Protein AF-A0A1E4S5B9-F1 (afdb_monomer)

Mean predicted aligned error: 12.05 Å

Secondary structure (DSSP, 8-state):
--------------------TTSPPHHHHHHHTTT-HHHHHHHHHHHHHHS-GGGGHHHHHHHHHHHHHTTGGGGGPPPP-----

pLDDT: mean 83.22, std 19.22, range [41.34, 98.75]

InterPro domains:
  IPR010625 CHCH [PF06747] (36-68)
  IPR039870 Cytochrome oxidase assembly factor 4-like [PTHR13639] (13-83)

Radius of gyration: 20.81 Å; Cα contacts (8 Å, |Δi|>4): 39; chains: 1; bounding box: 63×43×39 Å

Organism: Cyberlindnera jadinii (strain ATCC 18201 / CBS 1600 / BCRC 20928 / JCM 3617 / NBRC 0987 / NRRL Y-1542) (NCBI:txid983966)

Foldseek 3Di:
DDDDPDDDDDPPPPPPPPPPPPDDDPVRVVCVVQVQVVLVVLQVVVCVVPVDSVVSVVSVVVSVVSNVVSVVVVVPDDDDPPDPD

Sequence (85 aa):
MVNESTREQTPDTVEEEEVDDDEPDEWDKRINNTGCAAENLKLTLCHADTGDWRKCTKEMEEFKKCWELNKNNVRTSTVDSDEKF

Structure (mmCIF, N/CA/C/O backbone):
data_AF-A0A1E4S5B9-F1
#
_entry.id   AF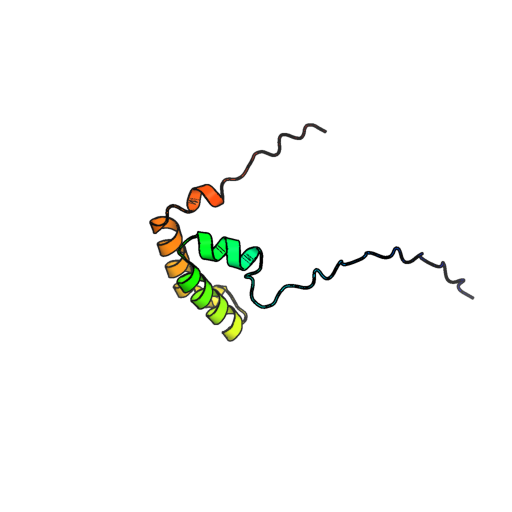-A0A1E4S5B9-F1
#
loop_
_atom_site.group_PDB
_atom_site.id
_atom_site.type_symbol
_atom_site.label_atom_id
_atom_site.label_alt_id
_atom_site.label_comp_id
_atom_site.label_asym_id
_atom_site.label_entity_id
_atom_site.label_seq_id
_atom_site.pdbx_PDB_ins_code
_atom_site.Cartn_x
_atom_site.Cartn_y
_atom_site.Cartn_z
_atom_site.occupancy
_atom_site.B_iso_or_equiv
_atom_site.auth_seq_id
_atom_site.auth_comp_id
_atom_site.auth_asym_id
_atom_site.auth_atom_id
_atom_site.pdbx_PDB_model_num
ATOM 1 N N . MET A 1 1 ? -54.513 5.689 -23.388 1.00 41.34 1 MET A N 1
ATOM 2 C CA . MET A 1 1 ? -53.600 4.870 -24.208 1.00 41.34 1 MET A CA 1
ATOM 3 C C . MET A 1 1 ? -52.316 5.669 -24.296 1.00 41.34 1 MET A C 1
ATOM 5 O O . MET A 1 1 ? -52.329 6.730 -24.904 1.00 41.34 1 MET A O 1
ATOM 9 N N . VAL A 1 2 ? -51.305 5.292 -23.514 1.00 46.78 2 VAL A N 1
ATOM 10 C CA . VAL A 1 2 ? -50.009 5.982 -23.505 1.00 46.78 2 VAL A CA 1
ATOM 11 C C . VAL A 1 2 ? -49.226 5.482 -24.713 1.00 46.78 2 VAL A C 1
ATOM 13 O O . VAL A 1 2 ? -49.048 4.280 -24.863 1.00 46.78 2 VAL A O 1
ATOM 16 N N . ASN A 1 3 ? -48.860 6.393 -25.610 1.00 47.47 3 ASN A N 1
ATOM 17 C CA . ASN A 1 3 ? -48.068 6.066 -26.787 1.00 47.47 3 ASN A CA 1
ATOM 18 C C . ASN A 1 3 ? -46.599 6.002 -26.363 1.00 47.47 3 ASN A C 1
ATOM 20 O O . ASN A 1 3 ? -46.051 6.995 -25.882 1.00 47.47 3 ASN A O 1
ATOM 24 N N . GLU A 1 4 ? -46.003 4.818 -26.499 1.00 50.00 4 GLU A N 1
ATOM 25 C CA . GLU A 1 4 ? -44.584 4.552 -26.271 1.00 50.00 4 GLU A CA 1
ATOM 26 C C . GLU A 1 4 ? -43.729 5.464 -27.155 1.00 50.00 4 GLU A C 1
ATOM 28 O O . GLU A 1 4 ? -43.686 5.338 -28.376 1.00 50.00 4 GLU A O 1
ATOM 33 N N . SER A 1 5 ? -43.060 6.414 -26.504 1.00 59.16 5 SER A N 1
ATOM 34 C CA . SER A 1 5 ? -41.972 7.188 -27.081 1.00 59.16 5 SER A CA 1
ATOM 35 C C . SER A 1 5 ? -40.746 6.285 -27.122 1.00 59.16 5 SER A C 1
ATOM 37 O O . SER A 1 5 ? -40.064 6.105 -26.114 1.00 59.16 5 SER A O 1
ATOM 39 N N . THR A 1 6 ? -40.492 5.699 -28.286 1.00 50.66 6 THR A N 1
ATOM 40 C CA . THR A 1 6 ? -39.299 4.920 -28.607 1.00 50.66 6 THR A CA 1
ATOM 41 C C . THR A 1 6 ? -38.055 5.765 -28.323 1.00 50.66 6 THR A C 1
ATOM 43 O O . THR A 1 6 ? -37.744 6.700 -29.056 1.00 50.66 6 THR A O 1
ATOM 46 N N . ARG A 1 7 ? -37.360 5.475 -27.218 1.00 55.66 7 ARG A N 1
ATOM 47 C CA . ARG A 1 7 ? -36.012 5.988 -26.965 1.00 55.66 7 ARG A CA 1
ATOM 48 C C . ARG A 1 7 ? -35.062 5.089 -27.741 1.00 55.66 7 ARG A C 1
ATOM 50 O O . ARG A 1 7 ? -34.913 3.915 -27.408 1.00 55.66 7 ARG A O 1
ATOM 57 N N . GLU A 1 8 ? -34.505 5.635 -28.811 1.00 42.97 8 GLU A N 1
ATOM 58 C CA . GLU A 1 8 ? -33.490 4.995 -29.638 1.00 42.97 8 GLU A CA 1
ATOM 59 C C . GLU A 1 8 ? -32.344 4.503 -28.743 1.00 42.97 8 GLU A C 1
ATOM 61 O O . GLU A 1 8 ? -31.750 5.270 -27.982 1.00 42.97 8 GLU A O 1
ATOM 66 N N . GLN A 1 9 ? -32.098 3.195 -28.781 1.00 54.06 9 GLN A N 1
ATOM 67 C CA . GLN A 1 9 ? -30.928 2.571 -28.180 1.00 54.06 9 GLN A CA 1
ATOM 68 C C . GLN A 1 9 ? -29.752 2.868 -29.104 1.00 54.06 9 GLN A C 1
ATOM 70 O O . GLN A 1 9 ? -29.656 2.313 -30.197 1.00 54.06 9 GLN A O 1
ATOM 75 N N . THR A 1 10 ? -28.883 3.779 -28.682 1.00 51.97 10 THR A N 1
ATOM 76 C CA . THR A 1 10 ? -27.548 3.903 -29.261 1.00 51.97 10 THR A CA 1
ATOM 77 C C . THR A 1 10 ? -26.738 2.676 -28.836 1.00 51.97 10 THR A C 1
ATOM 79 O O . THR A 1 10 ? -26.764 2.334 -27.650 1.00 51.97 10 THR A O 1
ATOM 82 N N . PRO A 1 11 ? -26.048 1.987 -29.759 1.00 51.69 11 PRO A N 1
ATOM 83 C CA . PRO A 1 11 ? -25.172 0.890 -29.398 1.00 51.69 11 PRO A CA 1
ATOM 84 C C . PRO A 1 11 ? -23.911 1.498 -28.780 1.00 51.69 11 PRO A C 1
ATOM 86 O O . PRO A 1 11 ? -23.009 1.922 -29.496 1.00 51.69 11 PRO A O 1
ATOM 89 N N . ASP A 1 12 ? -23.871 1.590 -27.451 1.00 49.12 12 ASP A N 1
ATOM 90 C CA . ASP A 1 12 ? -22.605 1.683 -26.727 1.00 49.12 12 ASP A CA 1
ATOM 91 C C . ASP A 1 12 ? -21.919 0.330 -26.916 1.00 49.12 12 ASP A C 1
ATOM 93 O O . ASP A 1 12 ? -22.210 -0.655 -26.236 1.00 49.12 12 ASP A O 1
ATOM 97 N N . THR A 1 13 ? -21.092 0.257 -27.952 1.00 46.38 13 THR A N 1
ATOM 98 C CA . THR A 1 13 ? -20.148 -0.829 -28.160 1.00 46.38 13 THR A CA 1
ATOM 99 C C . THR A 1 13 ? -19.166 -0.792 -26.999 1.00 46.38 13 THR A C 1
ATOM 101 O O . THR A 1 13 ? -18.166 -0.079 -27.043 1.00 46.38 13 THR A O 1
ATOM 104 N N . VAL A 1 14 ? -19.469 -1.542 -25.941 1.00 56.53 14 VAL A N 1
ATOM 105 C CA . VAL A 1 14 ? -18.433 -2.054 -25.051 1.00 56.53 14 VAL A CA 1
ATOM 106 C C . VAL A 1 14 ? -17.644 -3.022 -25.923 1.00 56.53 14 VAL A C 1
ATOM 108 O O . VAL A 1 14 ? -18.085 -4.142 -26.171 1.00 56.53 14 VAL A O 1
ATOM 111 N N . GLU A 1 15 ? -16.550 -2.538 -26.509 1.00 52.53 15 GLU A N 1
ATOM 112 C CA . GLU A 1 15 ? -15.505 -3.416 -27.016 1.00 52.53 15 GLU A CA 1
ATOM 113 C C . GLU A 1 15 ? -15.005 -4.202 -25.800 1.00 52.53 15 GLU A C 1
ATOM 115 O O . GLU A 1 15 ? -14.242 -3.697 -24.980 1.00 52.53 15 GLU A O 1
ATOM 120 N N . GLU A 1 16 ? -15.527 -5.416 -25.620 1.00 56.88 16 GLU A N 1
ATOM 121 C CA . GLU A 1 16 ? -14.842 -6.448 -24.853 1.00 56.88 16 GLU A CA 1
ATOM 122 C C . GLU A 1 16 ? -13.550 -6.727 -25.626 1.00 56.88 16 GLU A C 1
ATOM 124 O O . GLU A 1 16 ? -13.526 -7.538 -26.552 1.00 56.88 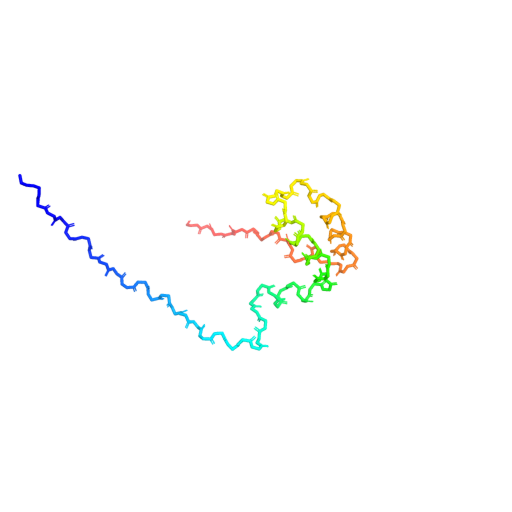16 GLU A O 1
ATOM 129 N N . GLU A 1 17 ? -12.492 -5.968 -25.324 1.00 60.22 17 GLU A N 1
ATOM 130 C CA . GLU A 1 17 ? -11.138 -6.373 -25.680 1.00 60.22 17 GLU A CA 1
ATOM 131 C C . GLU A 1 17 ? -10.968 -7.792 -25.136 1.00 60.22 17 GLU A C 1
ATOM 133 O O . GLU A 1 17 ? -11.124 -8.023 -23.935 1.00 60.22 17 GLU A O 1
ATOM 138 N N . GLU A 1 18 ? -10.729 -8.755 -26.028 1.00 57.47 18 GLU A N 1
ATOM 139 C CA . GLU A 1 18 ? -10.382 -10.113 -25.633 1.00 57.47 18 GLU A CA 1
ATOM 140 C C . GLU A 1 18 ? -9.071 -10.025 -24.851 1.00 57.47 18 GLU A C 1
ATOM 142 O O . GLU A 1 18 ? -7.987 -9.912 -25.424 1.00 57.47 18 GLU A O 1
ATOM 147 N N . VAL A 1 19 ? -9.194 -9.967 -23.524 1.00 58.38 19 VAL A N 1
ATOM 148 C CA . VAL A 1 19 ? -8.068 -9.992 -22.601 1.00 58.38 19 VAL A CA 1
ATOM 149 C C . VAL A 1 19 ? -7.404 -11.343 -22.813 1.00 58.38 19 VAL A C 1
ATOM 151 O O . VAL A 1 19 ? -7.986 -12.381 -22.496 1.00 58.38 19 VAL A O 1
ATOM 154 N N . ASP A 1 20 ? -6.212 -11.336 -23.402 1.00 59.59 20 ASP A N 1
ATOM 155 C CA . ASP A 1 20 ? -5.306 -12.472 -23.317 1.00 59.59 20 ASP A CA 1
ATOM 156 C C . ASP A 1 20 ? -5.121 -12.760 -21.819 1.00 59.59 20 ASP A C 1
ATOM 158 O O . ASP A 1 20 ? -4.527 -11.949 -21.113 1.00 59.59 20 ASP A O 1
ATOM 162 N N . ASP A 1 21 ? -5.716 -13.852 -21.318 1.00 64.31 21 ASP A N 1
ATOM 163 C CA . ASP A 1 21 ? -5.804 -14.213 -19.882 1.00 64.31 21 ASP A CA 1
ATOM 164 C C . ASP A 1 21 ? -4.416 -14.322 -19.213 1.00 64.31 21 ASP A C 1
ATOM 166 O O . ASP A 1 21 ? -4.279 -14.336 -17.991 1.00 64.31 21 ASP A O 1
ATOM 170 N N . ASP A 1 22 ? -3.361 -14.354 -20.027 1.00 78.19 22 ASP A N 1
ATOM 171 C CA . ASP A 1 22 ? -1.970 -14.388 -19.603 1.00 78.19 22 ASP A CA 1
ATOM 172 C C . ASP A 1 22 ? -1.362 -12.987 -19.324 1.00 78.19 22 ASP A C 1
ATOM 174 O O . ASP A 1 22 ? -0.288 -12.903 -18.713 1.00 78.19 22 ASP A O 1
ATOM 178 N N . GLU A 1 23 ? -2.012 -11.875 -19.707 1.00 86.19 23 GLU A N 1
ATOM 179 C CA . GLU A 1 23 ? -1.534 -10.513 -19.429 1.00 86.19 23 GLU A CA 1
ATOM 180 C C . GLU A 1 23 ? -2.219 -9.850 -18.216 1.00 86.19 23 GLU A C 1
ATOM 182 O O . GLU A 1 23 ? -3.445 -9.807 -18.132 1.00 86.19 23 GLU A O 1
ATOM 187 N N . PRO A 1 24 ? -1.456 -9.205 -17.305 1.00 89.00 24 PRO A N 1
ATOM 188 C CA . PRO A 1 24 ? -2.057 -8.411 -16.240 1.00 89.00 24 PRO A CA 1
ATOM 189 C C . PRO A 1 24 ? -2.830 -7.221 -16.823 1.00 89.00 24 PRO A C 1
ATOM 191 O O . PRO A 1 24 ? -2.335 -6.530 -17.727 1.00 89.00 24 PRO A O 1
ATOM 194 N N . ASP A 1 25 ? -4.010 -6.943 -16.264 1.00 91.12 25 ASP A N 1
ATOM 195 C CA . ASP A 1 25 ? -4.818 -5.790 -16.655 1.00 91.12 25 ASP A CA 1
ATOM 196 C C . ASP A 1 25 ? -4.094 -4.461 -16.344 1.00 91.12 25 ASP A C 1
ATOM 198 O O . ASP A 1 25 ? -3.020 -4.415 -15.728 1.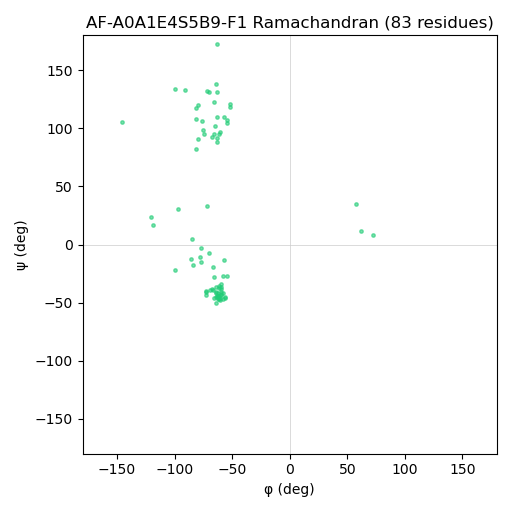00 91.12 25 ASP A O 1
ATOM 202 N N . GLU A 1 26 ? -4.646 -3.330 -16.786 1.00 93.44 26 GLU A N 1
ATOM 203 C CA . GLU A 1 26 ? -4.004 -2.040 -16.528 1.00 93.44 26 GLU A CA 1
ATOM 204 C C . GLU A 1 26 ? -3.824 -1.726 -15.033 1.00 93.44 26 GLU A C 1
ATOM 206 O O . GLU A 1 26 ? -2.869 -1.046 -14.641 1.00 93.44 26 GLU A O 1
ATOM 211 N N . TRP A 1 27 ? -4.756 -2.156 -14.185 1.00 92.25 27 TRP A N 1
ATOM 212 C CA . TRP A 1 27 ? -4.700 -1.933 -12.748 1.00 92.25 27 TRP A CA 1
ATOM 213 C C . TRP A 1 27 ? -3.628 -2.807 -12.093 1.00 92.25 27 TRP A C 1
ATOM 215 O O . TRP A 1 27 ? -2.807 -2.282 -11.332 1.00 92.25 27 TRP A O 1
ATOM 225 N N . ASP A 1 28 ? -3.544 -4.073 -12.480 1.00 93.44 28 ASP A N 1
ATOM 226 C CA . ASP A 1 28 ? -2.510 -5.010 -12.060 1.00 93.44 28 ASP A CA 1
ATOM 227 C C . ASP A 1 28 ? -1.123 -4.546 -12.515 1.00 93.44 28 ASP A C 1
ATOM 229 O O . ASP A 1 28 ? -0.173 -4.495 -11.728 1.00 93.44 28 ASP A O 1
ATOM 233 N N . LYS A 1 29 ? -0.991 -4.083 -13.763 1.00 95.75 29 LYS A N 1
ATOM 234 C CA . LYS A 1 29 ? 0.237 -3.439 -14.260 1.00 95.75 29 LYS A CA 1
ATOM 235 C C . LYS A 1 29 ? 0.615 -2.244 -13.378 1.00 95.75 29 LYS A C 1
ATOM 237 O O . LYS A 1 29 ? 1.772 -2.106 -12.969 1.00 95.75 29 LYS A O 1
ATOM 242 N N . ARG A 1 30 ? -0.345 -1.376 -13.033 1.00 94.75 30 ARG A N 1
ATOM 243 C CA . ARG A 1 30 ? -0.096 -0.206 -12.173 1.00 94.75 30 ARG A CA 1
ATOM 244 C C . ARG A 1 30 ? 0.359 -0.598 -10.774 1.00 94.75 30 ARG A C 1
ATOM 246 O O . ARG A 1 30 ? 1.296 0.042 -10.296 1.00 94.75 30 ARG A O 1
ATOM 253 N N . ILE A 1 31 ? -0.259 -1.592 -10.131 1.00 97.06 31 ILE A N 1
ATOM 254 C CA . ILE A 1 31 ? 0.119 -1.998 -8.771 1.00 97.06 31 ILE A CA 1
ATOM 255 C C . ILE A 1 31 ? 1.448 -2.751 -8.750 1.00 97.06 31 ILE A C 1
ATOM 257 O O . ILE A 1 31 ? 2.286 -2.462 -7.895 1.00 97.06 31 ILE A O 1
ATOM 261 N N . ASN A 1 32 ? 1.708 -3.624 -9.725 1.00 96.44 32 ASN A N 1
ATOM 262 C CA . ASN A 1 32 ? 2.977 -4.346 -9.835 1.00 96.44 32 ASN A CA 1
ATOM 263 C C . ASN A 1 32 ? 4.161 -3.379 -9.969 1.00 96.44 32 ASN A C 1
ATOM 265 O O . ASN A 1 32 ? 5.184 -3.542 -9.304 1.00 96.44 32 ASN A O 1
ATOM 269 N N . ASN A 1 33 ? 3.973 -2.286 -10.711 1.00 96.94 33 ASN A N 1
ATOM 270 C CA . ASN A 1 33 ? 4.975 -1.233 -10.876 1.00 96.94 33 ASN A CA 1
ATOM 271 C C . ASN A 1 33 ? 5.223 -0.375 -9.617 1.00 96.94 33 ASN A C 1
ATOM 273 O O . ASN A 1 33 ? 6.138 0.445 -9.621 1.00 96.94 33 ASN A O 1
ATOM 277 N N . THR A 1 34 ? 4.438 -0.528 -8.543 1.00 97.75 34 THR A N 1
ATOM 278 C CA . THR A 1 34 ? 4.667 0.195 -7.273 1.00 97.75 34 THR A CA 1
ATOM 279 C C . THR A 1 34 ? 5.690 -0.479 -6.361 1.00 97.75 34 THR A C 1
ATOM 281 O O . THR A 1 34 ? 6.147 0.149 -5.407 1.00 97.75 34 THR A O 1
ATOM 284 N N . GLY A 1 35 ? 5.999 -1.762 -6.592 1.00 98.06 35 GLY A N 1
ATOM 285 C CA . GLY A 1 35 ? 6.748 -2.588 -5.640 1.00 98.06 35 GLY A CA 1
ATOM 286 C C . GLY A 1 35 ? 5.957 -2.988 -4.384 1.00 98.06 35 GLY A C 1
ATOM 287 O O . GLY A 1 35 ? 6.543 -3.565 -3.475 1.00 98.06 35 GLY A O 1
ATOM 288 N N . CYS A 1 36 ? 4.647 -2.707 -4.331 1.00 98.44 36 CYS A N 1
ATOM 289 C CA . CYS A 1 36 ? 3.768 -2.941 -3.173 1.00 98.44 36 CYS A CA 1
ATOM 290 C C . CYS A 1 36 ? 2.594 -3.887 -3.464 1.00 98.44 36 CYS A C 1
ATOM 292 O O . CYS A 1 36 ? 1.555 -3.830 -2.801 1.00 98.44 36 CYS A O 1
ATOM 294 N N . ALA A 1 37 ? 2.731 -4.750 -4.476 1.00 98.12 37 ALA A N 1
ATOM 295 C CA . ALA A 1 37 ? 1.675 -5.680 -4.879 1.00 98.12 37 ALA A CA 1
ATOM 296 C C . ALA A 1 37 ? 1.275 -6.645 -3.748 1.00 98.12 37 ALA A C 1
ATOM 298 O O . ALA A 1 37 ? 0.093 -6.933 -3.572 1.00 98.12 37 ALA A O 1
ATOM 299 N N . ALA A 1 38 ? 2.234 -7.094 -2.930 1.00 98.44 38 ALA A N 1
ATOM 300 C CA . ALA A 1 38 ? 1.970 -8.012 -1.824 1.00 98.44 38 ALA A CA 1
ATOM 301 C C . ALA A 1 38 ? 1.104 -7.370 -0.726 1.00 98.44 38 ALA A C 1
ATOM 303 O O . ALA A 1 38 ? 0.136 -7.971 -0.259 1.00 98.44 38 ALA A O 1
ATOM 304 N N . GLU A 1 39 ? 1.422 -6.144 -0.314 1.00 98.69 39 GLU A N 1
ATOM 305 C CA . GLU A 1 39 ? 0.646 -5.396 0.674 1.00 98.69 39 GLU A CA 1
ATOM 306 C C . GLU A 1 39 ? -0.737 -5.017 0.132 1.00 98.69 39 GLU A C 1
ATOM 308 O O . GLU A 1 39 ? -1.724 -5.115 0.861 1.00 98.69 39 GLU A O 1
ATOM 313 N N . ASN A 1 40 ? -0.830 -4.659 -1.152 1.00 98.38 40 ASN A N 1
ATOM 314 C CA . ASN A 1 40 ? -2.110 -4.408 -1.814 1.00 98.38 40 ASN A CA 1
ATOM 315 C C . ASN A 1 40 ? -3.000 -5.656 -1.853 1.00 98.38 40 ASN A C 1
ATOM 317 O O . ASN A 1 40 ? -4.200 -5.566 -1.591 1.00 98.38 40 ASN A O 1
ATOM 321 N N . LEU A 1 41 ? -2.418 -6.826 -2.137 1.00 98.19 41 LEU A N 1
ATOM 322 C CA . LEU A 1 41 ? -3.144 -8.092 -2.137 1.00 98.19 41 LEU A CA 1
ATOM 323 C C . LEU A 1 41 ? -3.696 -8.406 -0.743 1.00 98.19 41 LEU A C 1
ATOM 325 O O . LEU A 1 41 ? -4.879 -8.704 -0.619 1.00 98.19 41 LEU A O 1
ATOM 329 N N . LYS A 1 42 ? -2.887 -8.275 0.318 1.00 98.62 42 LYS A N 1
ATOM 330 C CA . LYS A 1 42 ? -3.360 -8.464 1.705 1.00 98.62 42 LYS A CA 1
ATOM 331 C C . LYS A 1 42 ? -4.531 -7.544 2.042 1.00 98.62 42 LYS A C 1
ATOM 333 O O . LYS A 1 42 ? -5.519 -7.980 2.626 1.00 98.62 42 LYS A O 1
ATOM 338 N N . LEU A 1 43 ? -4.409 -6.274 1.669 1.00 98.50 43 LEU A N 1
ATOM 339 C CA . LEU A 1 43 ? -5.435 -5.267 1.887 1.00 98.50 43 LEU A CA 1
ATOM 340 C C . LEU A 1 43 ? -6.734 -5.631 1.148 1.00 98.50 43 LEU A C 1
ATOM 342 O O . LEU A 1 43 ? -7.804 -5.644 1.755 1.00 98.50 43 LEU A O 1
ATOM 346 N N . THR A 1 44 ? -6.630 -6.011 -0.124 1.00 98.12 44 THR A N 1
ATOM 347 C CA . THR A 1 44 ? -7.772 -6.423 -0.954 1.00 98.12 44 THR A CA 1
ATOM 348 C C . THR A 1 44 ? -8.437 -7.691 -0.426 1.00 98.12 44 THR A C 1
ATOM 350 O O . THR A 1 44 ? -9.662 -7.736 -0.342 1.00 98.12 44 THR A O 1
ATOM 353 N N . LEU A 1 45 ? -7.655 -8.684 0.007 1.00 98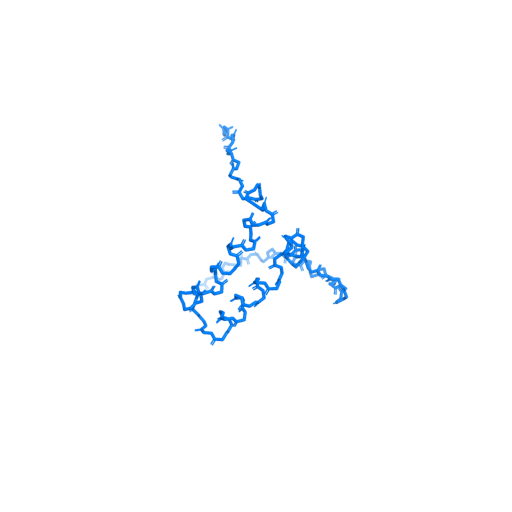.44 45 LEU A N 1
ATOM 354 C CA . LEU A 1 45 ? -8.172 -9.903 0.633 1.00 98.44 45 LEU A CA 1
ATOM 355 C C . LEU A 1 45 ? -8.926 -9.594 1.931 1.00 98.44 45 LEU A C 1
ATOM 357 O O . LEU A 1 45 ? -10.039 -10.075 2.109 1.00 98.44 45 LEU A O 1
ATOM 361 N N . CYS A 1 46 ? -8.396 -8.718 2.791 1.00 98.75 46 CYS A N 1
ATOM 362 C CA . CYS A 1 46 ? -9.123 -8.298 3.990 1.00 98.75 46 CYS A CA 1
ATOM 363 C C . CYS A 1 46 ? -10.480 -7.663 3.649 1.00 98.75 46 CYS A C 1
ATOM 365 O O . CYS A 1 46 ? -11.485 -7.934 4.312 1.00 98.75 46 CYS A O 1
ATOM 367 N N . HIS A 1 47 ? -10.546 -6.825 2.613 1.00 98.50 47 HIS A N 1
ATOM 368 C CA . HIS A 1 47 ? -11.817 -6.244 2.190 1.00 98.50 47 HIS A CA 1
ATOM 369 C C . HIS A 1 47 ? -12.758 -7.278 1.574 1.00 98.50 47 HIS A C 1
ATOM 371 O O . HIS A 1 47 ? -13.950 -7.235 1.862 1.00 98.50 47 HIS A O 1
ATOM 377 N N . ALA A 1 48 ? -12.244 -8.219 0.782 1.00 98.38 48 ALA A N 1
ATOM 378 C CA . ALA A 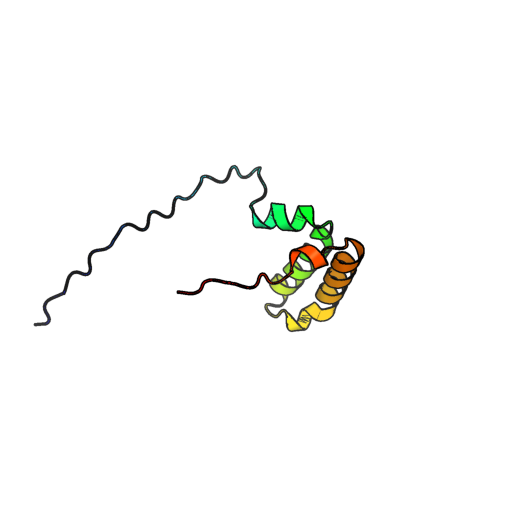1 48 ? -13.037 -9.315 0.236 1.00 98.38 48 ALA A CA 1
ATOM 379 C C . ALA A 1 48 ? -13.659 -10.174 1.353 1.00 98.38 48 ALA A C 1
ATOM 381 O O . ALA A 1 48 ? -14.837 -10.516 1.276 1.00 98.38 48 ALA A O 1
ATOM 382 N N . ASP A 1 49 ? -12.904 -10.440 2.422 1.00 98.31 49 ASP A N 1
ATOM 383 C CA . ASP A 1 49 ? -13.366 -11.223 3.572 1.00 98.31 49 ASP A CA 1
ATOM 384 C C . ASP A 1 49 ? -14.370 -10.456 4.447 1.00 98.31 49 ASP A C 1
ATOM 386 O O . ASP A 1 49 ? -15.336 -11.023 4.962 1.00 98.31 49 ASP A O 1
ATOM 390 N N . THR A 1 50 ? -14.135 -9.160 4.670 1.00 97.69 50 THR A N 1
ATOM 391 C CA . THR A 1 50 ? -14.885 -8.375 5.666 1.00 97.69 50 THR A CA 1
ATOM 392 C C . THR A 1 50 ? -16.002 -7.511 5.088 1.00 97.69 50 THR A C 1
ATOM 394 O O . THR A 1 50 ? -16.891 -7.098 5.841 1.00 97.69 50 THR A O 1
ATOM 397 N N . GLY A 1 51 ? -15.927 -7.181 3.797 1.00 98.12 51 GLY A N 1
ATOM 398 C CA . GLY A 1 51 ? -16.778 -6.206 3.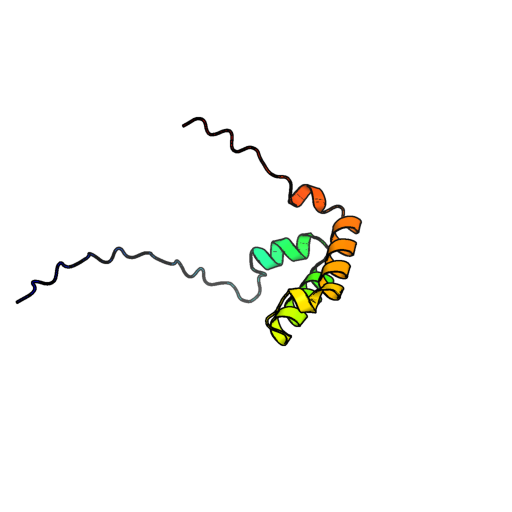115 1.00 98.12 51 GLY A CA 1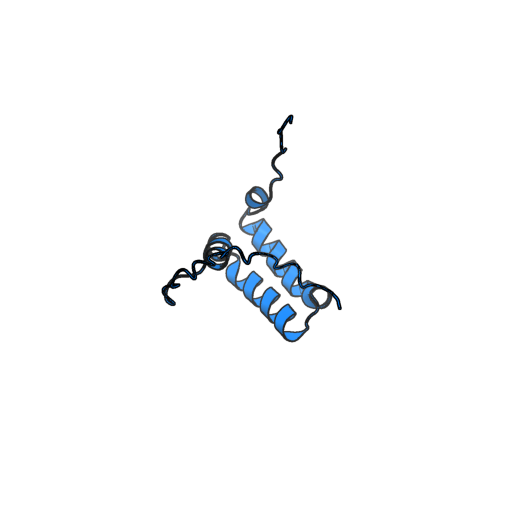
ATOM 399 C C . GLY A 1 51 ? -16.670 -4.774 3.654 1.00 98.12 51 GLY A C 1
ATOM 400 O O . GLY A 1 51 ? -17.527 -3.948 3.349 1.00 98.12 51 GLY A O 1
ATOM 401 N N . ASP A 1 52 ? -15.680 -4.468 4.505 1.00 97.44 52 ASP A N 1
ATOM 402 C CA . ASP A 1 52 ? -15.553 -3.161 5.157 1.00 97.44 52 ASP A CA 1
ATOM 403 C C . ASP A 1 52 ? -14.088 -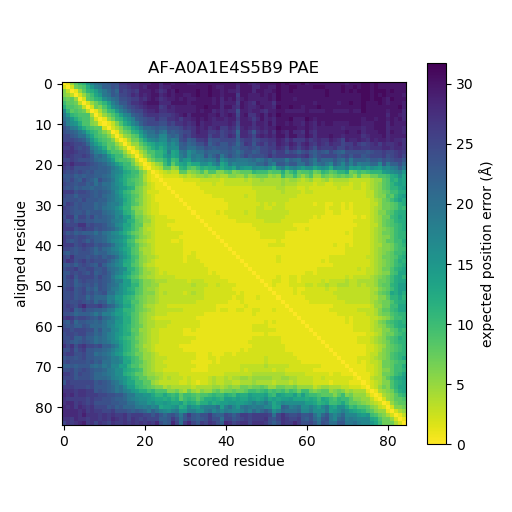2.758 5.340 1.00 97.44 52 ASP A C 1
ATOM 405 O O . ASP A 1 52 ? -13.399 -3.204 6.259 1.00 97.44 52 ASP A O 1
ATOM 409 N N . TRP A 1 53 ? -13.639 -1.818 4.507 1.00 96.12 53 TRP A N 1
ATOM 410 C CA . TRP A 1 53 ? -12.284 -1.267 4.539 1.00 96.12 53 TRP A CA 1
ATOM 411 C C . TRP A 1 53 ? -11.863 -0.716 5.905 1.00 96.12 53 TRP A C 1
ATOM 413 O O . TRP A 1 53 ? -10.675 -0.722 6.225 1.00 96.12 53 TRP A O 1
ATOM 423 N N . ARG A 1 54 ? -12.805 -0.270 6.750 1.00 97.38 54 ARG A N 1
ATOM 424 C CA . ARG A 1 54 ? -12.476 0.250 8.089 1.00 97.38 54 ARG A CA 1
ATOM 425 C C . ARG A 1 54 ? -11.899 -0.834 9.001 1.00 97.38 54 ARG A C 1
ATOM 427 O O . ARG A 1 54 ? -11.098 -0.528 9.882 1.00 97.38 54 ARG A O 1
ATOM 434 N N . LYS A 1 55 ? -12.260 -2.102 8.776 1.00 98.31 55 LYS A N 1
ATOM 435 C CA . LYS A 1 55 ? -11.725 -3.250 9.526 1.00 98.31 55 LYS A CA 1
ATOM 436 C C . LYS A 1 55 ? -10.313 -3.641 9.081 1.00 98.31 55 LYS A C 1
ATOM 438 O O . LYS A 1 55 ? -9.618 -4.301 9.843 1.00 98.31 55 LYS A O 1
ATOM 443 N N . CYS A 1 56 ? -9.865 -3.157 7.923 1.00 98.62 56 CYS A N 1
ATOM 444 C CA . CYS A 1 56 ? -8.566 -3.463 7.317 1.00 98.62 56 CYS A CA 1
ATOM 445 C C . CYS A 1 56 ? -7.500 -2.396 7.609 1.00 98.62 56 CYS A C 1
ATOM 447 O O . CYS A 1 56 ? -6.626 -2.116 6.787 1.00 98.62 56 CYS A O 1
ATOM 449 N N . THR A 1 57 ? -7.587 -1.735 8.771 1.00 98.38 57 THR A N 1
ATOM 450 C CA . THR A 1 57 ? -6.678 -0.627 9.119 1.00 98.38 57 THR A CA 1
ATOM 451 C C . THR A 1 57 ? -5.223 -1.100 9.184 1.00 98.38 57 THR A C 1
ATOM 453 O O . THR A 1 57 ? -4.324 -0.383 8.754 1.00 98.38 57 THR A O 1
ATOM 456 N N . LYS A 1 58 ? -4.985 -2.330 9.655 1.00 98.56 58 LYS A N 1
ATOM 457 C CA . LYS A 1 58 ? -3.643 -2.911 9.738 1.00 98.56 58 LYS A CA 1
ATOM 458 C C . LYS A 1 58 ? -3.026 -3.098 8.348 1.00 98.56 58 LYS A C 1
ATOM 460 O O . LYS A 1 58 ? -1.910 -2.647 8.106 1.00 98.56 58 LYS A O 1
ATOM 465 N N . GLU A 1 59 ? -3.752 -3.727 7.432 1.00 98.69 59 GLU A N 1
ATOM 466 C CA . GLU A 1 59 ? -3.317 -3.968 6.056 1.00 98.69 59 GLU A CA 1
ATOM 467 C C . GLU A 1 59 ? -3.123 -2.640 5.314 1.00 98.69 59 GLU A C 1
ATOM 469 O O . GLU A 1 59 ? -2.164 -2.472 4.563 1.00 98.69 59 GLU A O 1
ATOM 474 N N . MET A 1 60 ? -3.978 -1.650 5.595 1.00 98.44 60 MET A N 1
ATOM 475 C CA . MET A 1 60 ? -3.836 -0.299 5.060 1.00 98.44 60 MET A CA 1
ATOM 476 C C . MET A 1 60 ? -2.554 0.387 5.551 1.00 98.44 60 MET A C 1
ATOM 478 O O . MET A 1 60 ? -1.883 1.066 4.775 1.00 98.44 60 MET A O 1
ATOM 482 N N . GLU A 1 61 ? -2.188 0.229 6.823 1.00 98.62 61 GLU A N 1
ATOM 483 C CA . GLU A 1 61 ? -0.924 0.748 7.354 1.00 98.62 61 GLU A CA 1
ATOM 484 C C . GLU A 1 61 ? 0.298 0.045 6.755 1.00 98.62 61 GLU A C 1
ATOM 486 O O . GLU A 1 61 ? 1.297 0.709 6.476 1.00 98.62 61 GLU A O 1
ATOM 491 N N . GLU A 1 62 ? 0.240 -1.274 6.545 1.00 98.69 62 GLU A N 1
ATOM 492 C CA . GLU A 1 62 ? 1.296 -2.025 5.851 1.00 98.69 62 GLU A CA 1
ATOM 493 C C . GLU A 1 62 ? 1.480 -1.507 4.419 1.00 98.69 62 GLU A C 1
ATOM 495 O O . GLU A 1 62 ? 2.601 -1.177 4.024 1.00 98.69 62 GLU A O 1
ATOM 500 N N . PHE A 1 63 ? 0.381 -1.329 3.682 1.00 98.56 63 PHE A N 1
ATOM 501 C CA . PHE A 1 63 ? 0.416 -0.782 2.329 1.00 98.56 63 PHE A CA 1
ATOM 502 C C . PHE A 1 63 ? 1.000 0.635 2.291 1.00 98.56 63 PHE A C 1
ATOM 504 O O . PHE A 1 63 ? 1.902 0.904 1.500 1.00 98.56 63 PHE A O 1
ATOM 511 N N . LYS A 1 64 ? 0.576 1.526 3.198 1.00 98.19 64 LYS A N 1
ATOM 512 C CA . LYS A 1 64 ? 1.135 2.885 3.311 1.00 98.19 64 LYS A CA 1
ATOM 513 C C . LYS A 1 64 ? 2.636 2.874 3.601 1.00 98.19 64 LYS A C 1
ATOM 515 O O . LYS A 1 64 ? 3.378 3.638 2.996 1.00 98.19 64 LYS A O 1
ATOM 520 N N . LYS A 1 65 ? 3.107 1.999 4.495 1.00 98.56 65 LYS A N 1
ATOM 521 C CA . LYS A 1 65 ? 4.545 1.869 4.785 1.00 98.56 65 LYS A CA 1
ATOM 522 C C . LYS A 1 65 ? 5.323 1.433 3.546 1.00 98.56 65 LYS A C 1
ATOM 524 O O . LYS A 1 65 ? 6.352 2.033 3.248 1.00 98.56 65 LYS A O 1
ATOM 529 N N . CYS A 1 66 ? 4.826 0.438 2.809 1.00 98.69 66 CYS A N 1
ATOM 530 C CA . CYS A 1 66 ? 5.443 0.033 1.547 1.00 98.69 66 CYS A CA 1
ATOM 531 C C . CYS A 1 66 ? 5.470 1.186 0.533 1.00 98.69 66 CYS A C 1
ATOM 533 O O . CYS A 1 66 ? 6.492 1.425 -0.115 1.00 98.69 66 CYS A O 1
ATOM 535 N N . TRP A 1 67 ? 4.363 1.924 0.427 1.00 98.25 67 TRP A N 1
ATOM 536 C CA . TRP A 1 67 ? 4.207 3.039 -0.500 1.00 98.25 67 TRP A CA 1
ATOM 537 C C . TRP A 1 67 ? 5.264 4.129 -0.286 1.00 98.25 67 TRP A C 1
ATOM 539 O O . TRP A 1 67 ? 5.927 4.553 -1.235 1.00 98.25 67 TRP A O 1
ATOM 549 N N . GLU A 1 68 ? 5.470 4.522 0.972 1.00 97.56 68 GLU A N 1
ATOM 550 C CA . GLU A 1 68 ? 6.494 5.491 1.371 1.00 97.56 68 GLU A CA 1
ATOM 551 C C . GLU A 1 68 ? 7.915 4.978 1.093 1.00 97.56 68 GLU A C 1
ATOM 553 O O . GLU A 1 68 ? 8.738 5.699 0.524 1.00 97.56 68 GLU A O 1
ATOM 558 N N . LEU A 1 69 ? 8.209 3.716 1.433 1.00 98.06 69 LEU A N 1
ATOM 559 C CA . LEU A 1 69 ? 9.529 3.108 1.213 1.00 98.06 69 LEU A CA 1
ATOM 560 C C . LEU A 1 69 ? 9.913 3.057 -0.272 1.00 98.06 69 LEU A C 1
ATOM 562 O O . LEU A 1 69 ? 11.071 3.299 -0.617 1.00 98.06 69 LEU A O 1
ATOM 566 N N . ASN A 1 70 ? 8.938 2.805 -1.147 1.00 97.88 70 ASN A N 1
ATOM 567 C CA . ASN A 1 70 ? 9.119 2.795 -2.599 1.00 97.88 70 ASN A CA 1
ATOM 568 C C . ASN A 1 70 ? 8.997 4.190 -3.240 1.00 97.88 70 ASN A C 1
ATOM 570 O O . ASN A 1 70 ? 9.079 4.317 -4.459 1.00 97.88 70 ASN A O 1
ATOM 574 N N . LYS A 1 71 ? 8.852 5.256 -2.437 1.00 97.00 71 LYS A N 1
ATOM 575 C CA . LYS A 1 71 ? 8.772 6.658 -2.891 1.00 97.00 71 LYS A CA 1
ATOM 576 C C . LYS A 1 71 ? 7.633 6.910 -3.885 1.00 97.00 71 LYS A C 1
ATOM 578 O O . LYS A 1 71 ? 7.743 7.751 -4.778 1.00 97.00 71 LYS A O 1
ATOM 583 N N . ASN A 1 72 ? 6.513 6.219 -3.704 1.00 96.56 72 ASN A N 1
ATOM 584 C CA . ASN A 1 72 ? 5.391 6.259 -4.638 1.00 96.56 72 ASN A CA 1
ATOM 585 C C . ASN A 1 72 ? 4.527 7.532 -4.528 1.00 96.56 72 ASN A C 1
ATOM 587 O O . ASN A 1 72 ? 3.629 7.725 -5.342 1.00 96.56 72 ASN A O 1
ATOM 591 N N . ASN A 1 73 ? 4.802 8.442 -3.589 1.00 93.62 73 ASN A N 1
ATOM 592 C CA . ASN A 1 73 ? 4.027 9.679 -3.376 1.00 93.62 73 ASN A CA 1
ATOM 593 C C . ASN A 1 73 ? 3.950 10.594 -4.604 1.00 93.62 73 ASN A C 1
ATOM 595 O O . ASN A 1 73 ? 2.975 11.319 -4.781 1.00 93.62 73 ASN A O 1
ATOM 599 N N . VAL A 1 74 ? 4.951 10.537 -5.484 1.00 91.44 74 VAL A N 1
ATOM 600 C CA . VAL A 1 74 ? 4.941 11.292 -6.747 1.00 91.44 74 VAL A CA 1
ATOM 601 C C . VAL A 1 74 ? 3.855 10.810 -7.715 1.00 91.44 74 VAL A C 1
ATOM 603 O O . VAL A 1 74 ? 3.476 11.546 -8.615 1.00 91.44 74 VAL A O 1
ATOM 606 N N . ARG A 1 75 ? 3.327 9.592 -7.530 1.00 90.75 75 ARG A N 1
ATOM 607 C CA . ARG A 1 75 ? 2.269 9.005 -8.368 1.00 90.75 75 ARG A CA 1
ATOM 608 C C . ARG A 1 75 ? 0.877 9.559 -8.046 1.00 90.75 75 ARG A C 1
ATOM 610 O O . ARG A 1 75 ? -0.058 9.280 -8.785 1.00 90.75 75 ARG A O 1
ATOM 617 N N . THR A 1 76 ? 0.727 10.300 -6.946 1.00 87.50 76 THR A N 1
ATOM 618 C CA . THR A 1 76 ? -0.560 10.826 -6.452 1.00 87.50 76 THR A CA 1
ATOM 619 C C . THR A 1 76 ? -0.602 12.352 -6.407 1.00 87.50 76 THR A C 1
ATOM 621 O O . THR A 1 76 ? -1.441 12.920 -5.712 1.00 87.50 76 THR A O 1
ATOM 624 N N . SER A 1 77 ? 0.308 13.042 -7.099 1.00 83.69 77 SER A N 1
ATOM 625 C CA . SER A 1 77 ? 0.245 14.501 -7.201 1.00 83.69 77 SER A CA 1
ATOM 626 C C . SER A 1 77 ? -1.027 14.928 -7.931 1.00 83.69 77 SER A C 1
ATOM 628 O O . SER A 1 77 ? -1.319 14.422 -9.016 1.00 83.69 77 SER A O 1
ATOM 630 N N . THR A 1 78 ? -1.763 15.881 -7.366 1.00 81.31 78 THR A N 1
ATOM 631 C CA . THR A 1 78 ? -2.869 16.539 -8.063 1.00 81.31 78 THR A CA 1
ATOM 632 C C . THR A 1 78 ? -2.305 17.462 -9.137 1.00 81.31 78 THR A C 1
ATOM 634 O O . THR A 1 78 ? -1.391 18.236 -8.857 1.00 81.31 78 THR A O 1
ATOM 637 N N . VAL A 1 79 ? -2.845 17.385 -10.352 1.00 78.19 79 VAL A N 1
ATOM 638 C CA . VAL A 1 79 ? -2.601 18.393 -11.389 1.00 78.19 79 VAL A CA 1
ATOM 639 C C . VAL A 1 79 ? -3.680 19.466 -11.283 1.00 78.19 79 VAL A C 1
ATOM 641 O O . VAL A 1 79 ? -4.863 19.140 -11.159 1.00 78.19 79 VAL A O 1
ATOM 644 N N . ASP A 1 80 ? -3.283 20.736 -11.302 1.00 79.62 80 ASP A N 1
ATOM 645 C CA . ASP A 1 80 ? -4.235 21.837 -11.423 1.00 79.62 80 ASP A CA 1
ATOM 646 C C . ASP A 1 80 ? -4.886 21.750 -12.809 1.00 79.62 80 ASP A C 1
ATOM 648 O O . ASP A 1 80 ? -4.210 21.693 -13.837 1.00 79.62 80 ASP A O 1
ATOM 652 N N . SER A 1 81 ? -6.214 21.655 -12.847 1.00 73.25 81 SER A N 1
ATOM 653 C CA . SER A 1 81 ? -6.962 21.621 -14.106 1.00 73.25 81 SER A CA 1
ATOM 654 C C . SER A 1 81 ? -7.126 23.056 -14.610 1.00 73.25 81 SER A C 1
ATOM 656 O O . SER A 1 81 ? -8.147 23.690 -14.361 1.00 73.25 81 SER A O 1
ATOM 658 N N . ASP A 1 82 ? -6.102 23.588 -15.281 1.00 72.50 82 ASP A N 1
ATOM 659 C CA . ASP A 1 82 ? -6.065 24.953 -15.841 1.00 72.50 82 ASP A CA 1
ATOM 660 C C . ASP A 1 82 ? -6.972 25.147 -17.079 1.00 72.50 82 ASP A C 1
ATOM 662 O O . ASP A 1 82 ? -6.678 25.943 -17.976 1.00 72.50 82 ASP A O 1
ATOM 666 N N . GLU A 1 83 ? -8.112 24.457 -17.152 1.00 71.25 83 GLU A N 1
ATOM 667 C CA . GLU A 1 83 ? -9.098 24.714 -18.200 1.00 71.25 83 GLU A CA 1
ATOM 668 C C . GLU A 1 83 ? -9.926 25.952 -17.840 1.00 71.25 83 GLU A C 1
ATOM 670 O O . GLU A 1 83 ?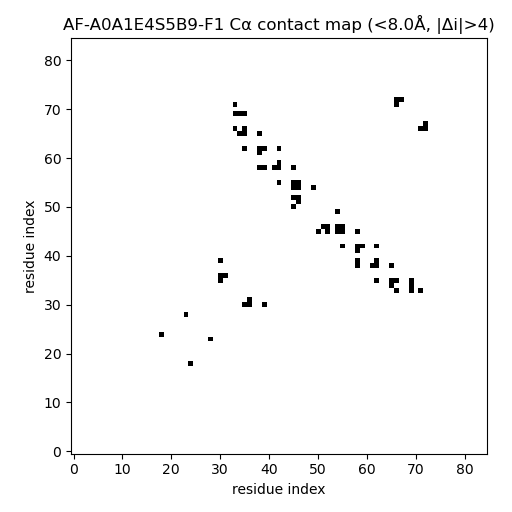 -10.967 25.905 -17.182 1.00 71.25 83 GLU A O 1
ATOM 675 N N . LYS A 1 84 ? -9.434 27.107 -18.298 1.00 62.34 84 LYS A N 1
ATOM 676 C CA . LYS A 1 84 ? -10.295 28.251 -18.600 1.00 62.34 84 LYS A CA 1
ATOM 677 C C . LYS A 1 84 ? -11.205 27.859 -19.764 1.00 62.34 84 LYS A C 1
ATOM 679 O O . LYS A 1 84 ? -10.757 27.849 -20.909 1.00 62.34 84 LYS A O 1
ATOM 684 N N . PHE A 1 85 ? -12.450 27.538 -19.429 1.00 62.47 85 PHE A N 1
ATOM 685 C CA . PHE A 1 85 ? -13.579 27.497 -20.358 1.00 62.47 85 PHE A CA 1
ATOM 686 C C . PHE A 1 85 ? -13.792 28.849 -21.053 1.00 62.47 85 PHE A C 1
ATOM 688 O O . PHE A 1 85 ? -13.563 29.898 -20.400 1.00 62.47 85 PHE A O 1
#

Solvent-accessible surface area (backbone atoms only — not comparable to full-atom values): 5535 Å² total; per-residue (Å²): 134,87,78,84,78,82,75,81,81,74,84,79,76,76,77,77,70,82,71,58,87,88,57,76,50,74,66,52,48,56,39,54,75,52,78,37,45,69,38,47,47,52,31,51,50,45,28,71,76,63,75,38,65,81,80,32,51,66,36,47,52,50,29,51,52,42,37,60,76,58,60,47,66,76,80,69,65,83,75,84,81,83,74,80,125